Protein AF-A0A7K0BGL6-F1 (afdb_monomer_lite)

Secondary structure (DSSP, 8-state):
--HHHHHHHHHHHHHHH-GGGGGG-EE-TTS-EEEEEE-TTSS-EEEEEEETTEEEEEEE-TTS---EEEEEE--SGGGHHHHHHHHHHHHHHHHTTSEEEEE-TTS-EEEEETTT----TT-EEE-S--

pLDDT: mean 95.13, std 4.38, range [74.38, 98.69]

Structure (mmCIF, N/CA/C/O backbone):
data_AF-A0A7K0BGL6-F1
#
_entry.id   AF-A0A7K0BGL6-F1
#
loop_
_atom_site.group_PDB
_atom_site.id
_atom_site.type_symbol
_atom_site.label_atom_id
_atom_site.label_alt_id
_atom_site.label_comp_id
_atom_site.label_asym_id
_atom_site.label_entity_id
_atom_site.label_seq_id
_atom_site.pdbx_PDB_ins_code
_atom_site.Cartn_x
_atom_site.Cartn_y
_atom_site.Cartn_z
_atom_site.occupancy
_atom_site.B_iso_or_equiv
_atom_site.auth_seq_id
_atom_site.auth_comp_id
_atom_site.auth_asym_id
_atom_site.auth_atom_id
_atom_site.pdbx_PDB_model_num
ATOM 1 N N . MET A 1 1 ? 14.849 6.061 -13.765 1.00 87.31 1 MET A N 1
ATOM 2 C CA . MET A 1 1 ? 14.749 4.749 -14.465 1.00 87.31 1 MET A CA 1
ATOM 3 C C . MET A 1 1 ? 13.653 4.773 -15.546 1.00 87.31 1 MET A C 1
ATOM 5 O O . MET A 1 1 ? 12.789 5.636 -15.483 1.00 87.31 1 MET A O 1
ATOM 9 N N . GLU A 1 2 ? 13.658 3.879 -16.549 1.00 93.88 2 GLU A N 1
ATOM 10 C CA . GLU A 1 2 ? 12.512 3.725 -17.479 1.00 93.88 2 GLU A CA 1
ATOM 11 C C . GLU A 1 2 ? 11.309 3.094 -16.749 1.00 93.88 2 GLU A C 1
ATOM 13 O O . GLU A 1 2 ? 11.496 2.162 -15.966 1.00 93.88 2 GLU A O 1
ATOM 18 N N . GLN A 1 3 ? 10.093 3.607 -16.978 1.00 95.19 3 GLN A N 1
ATOM 19 C CA . GLN A 1 3 ? 8.907 3.277 -16.177 1.00 95.19 3 GLN A CA 1
ATOM 20 C C . GLN A 1 3 ? 8.539 1.789 -16.218 1.00 95.19 3 GLN A C 1
ATOM 22 O O . GLN A 1 3 ? 8.301 1.203 -15.165 1.00 95.19 3 GLN A O 1
ATOM 27 N N . LYS A 1 4 ? 8.516 1.149 -17.394 1.00 95.94 4 LYS A N 1
ATOM 28 C CA . LYS A 1 4 ? 8.144 -0.273 -17.503 1.00 95.94 4 LYS A CA 1
ATOM 29 C C . LYS A 1 4 ? 9.147 -1.169 -16.794 1.00 95.94 4 LYS A C 1
ATOM 31 O O . LYS A 1 4 ? 8.750 -2.118 -16.118 1.00 95.94 4 LYS A O 1
ATOM 36 N N . LEU A 1 5 ? 10.441 -0.878 -16.934 1.00 95.69 5 LEU A N 1
ATOM 37 C CA . LEU A 1 5 ? 11.489 -1.576 -16.194 1.00 95.69 5 LEU A CA 1
ATOM 38 C C . LEU A 1 5 ? 11.313 -1.388 -14.685 1.00 95.69 5 LEU A C 1
ATOM 40 O O . LEU A 1 5 ? 11.374 -2.368 -13.947 1.00 95.69 5 LEU A O 1
ATOM 44 N N . PHE A 1 6 ? 11.061 -0.157 -14.241 1.00 97.31 6 PHE A N 1
ATOM 45 C CA . PHE A 1 6 ? 10.837 0.145 -12.833 1.00 97.31 6 PHE A CA 1
ATOM 46 C C . PHE A 1 6 ? 9.648 -0.639 -12.267 1.00 97.31 6 PHE A C 1
ATOM 48 O O . PHE A 1 6 ? 9.818 -1.424 -11.336 1.00 97.31 6 PHE A O 1
ATOM 55 N N . SER A 1 7 ? 8.472 -0.521 -12.886 1.00 97.75 7 SER A N 1
ATOM 56 C CA . SER A 1 7 ? 7.267 -1.254 -12.491 1.00 97.75 7 SER A CA 1
ATOM 57 C C . SER A 1 7 ? 7.484 -2.765 -12.481 1.00 97.75 7 SER A C 1
ATOM 59 O O . SER A 1 7 ? 7.088 -3.428 -11.527 1.00 97.75 7 SER A O 1
ATOM 61 N N . LYS A 1 8 ? 8.181 -3.318 -13.481 1.00 97.31 8 LYS A N 1
ATOM 62 C CA . LYS A 1 8 ? 8.523 -4.745 -13.514 1.00 97.31 8 LYS A CA 1
ATOM 63 C C . LYS A 1 8 ? 9.350 -5.170 -12.296 1.00 97.31 8 LYS A C 1
ATOM 65 O O . LYS A 1 8 ? 9.059 -6.205 -11.707 1.00 97.31 8 LYS A O 1
ATOM 70 N N . LEU A 1 9 ? 10.360 -4.391 -11.909 1.00 97.88 9 LEU A N 1
ATOM 71 C CA . LEU A 1 9 ? 11.217 -4.713 -10.762 1.00 97.88 9 LEU A CA 1
ATOM 72 C C . LEU A 1 9 ? 10.445 -4.667 -9.437 1.00 97.88 9 LEU A C 1
ATOM 74 O O . LEU A 1 9 ? 10.664 -5.519 -8.576 1.00 97.88 9 LEU A O 1
ATOM 78 N N . ILE A 1 10 ? 9.511 -3.723 -9.287 1.00 98.38 10 ILE A N 1
ATOM 79 C CA . ILE A 1 10 ? 8.640 -3.660 -8.106 1.00 98.38 10 ILE A CA 1
ATOM 80 C C . ILE A 1 10 ? 7.643 -4.827 -8.089 1.00 98.38 10 ILE A C 1
ATOM 82 O O . ILE A 1 10 ? 7.453 -5.435 -7.039 1.00 98.38 10 ILE A O 1
ATOM 86 N N . ILE A 1 11 ? 7.074 -5.212 -9.236 1.00 98.44 11 ILE A N 1
ATOM 87 C CA . ILE A 1 11 ? 6.205 -6.396 -9.340 1.00 98.44 11 ILE A CA 1
ATOM 88 C C . ILE A 1 11 ? 6.969 -7.671 -8.970 1.00 98.44 11 ILE A C 1
ATOM 90 O O . ILE A 1 11 ? 6.473 -8.449 -8.165 1.00 98.44 11 ILE A O 1
ATOM 94 N N . GLU A 1 12 ? 8.189 -7.873 -9.480 1.00 98.38 12 GLU A N 1
ATOM 95 C CA . GLU A 1 12 ? 9.016 -9.036 -9.114 1.00 98.38 12 GLU A CA 1
ATOM 96 C C . GLU A 1 12 ? 9.323 -9.076 -7.608 1.00 98.38 12 GLU A C 1
ATOM 98 O O . GLU A 1 12 ? 9.405 -10.151 -7.009 1.00 98.38 12 GLU A O 1
ATOM 103 N N . PHE A 1 13 ? 9.506 -7.912 -6.981 1.00 98.56 13 PHE A N 1
ATOM 104 C CA . PHE A 1 13 ? 9.659 -7.816 -5.534 1.00 98.56 13 PHE A CA 1
ATOM 105 C C . PHE A 1 13 ? 8.367 -8.202 -4.797 1.00 98.56 13 PHE A C 1
ATOM 107 O O . PHE A 1 13 ? 8.426 -9.008 -3.865 1.00 98.56 13 PHE A O 1
ATOM 114 N N . ILE A 1 14 ? 7.217 -7.672 -5.224 1.00 98.50 14 ILE A N 1
ATOM 115 C CA . ILE A 1 14 ? 5.902 -7.986 -4.649 1.00 98.50 14 ILE A CA 1
ATOM 116 C C . ILE A 1 14 ? 5.594 -9.478 -4.807 1.00 98.50 14 ILE A C 1
ATOM 118 O O . ILE A 1 14 ? 5.250 -10.124 -3.830 1.00 98.50 14 ILE A O 1
ATOM 122 N N . GLU A 1 15 ? 5.808 -10.069 -5.981 1.00 98.25 15 GLU A N 1
ATOM 123 C CA . GLU A 1 15 ? 5.543 -11.490 -6.249 1.00 98.25 15 GLU A CA 1
ATOM 124 C C . GLU A 1 15 ? 6.312 -12.419 -5.307 1.00 98.25 15 GLU A C 1
ATOM 126 O O . GLU A 1 15 ? 5.785 -13.423 -4.833 1.00 98.25 15 GLU A O 1
ATOM 131 N N . ARG A 1 16 ? 7.565 -12.070 -5.001 1.00 98.38 16 ARG A N 1
ATOM 132 C CA . ARG A 1 16 ? 8.436 -12.891 -4.152 1.00 98.38 16 ARG A CA 1
ATOM 133 C C . ARG A 1 16 ? 8.131 -12.771 -2.661 1.00 98.38 16 ARG A C 1
ATOM 135 O O . ARG A 1 16 ? 8.388 -13.729 -1.937 1.00 98.38 16 ARG A O 1
ATOM 142 N N . ASN A 1 17 ? 7.664 -11.611 -2.199 1.00 98.56 17 ASN A N 1
ATOM 143 C CA . ASN A 1 17 ? 7.548 -11.307 -0.764 1.00 98.56 17 ASN A CA 1
ATOM 144 C C . ASN A 1 17 ? 6.096 -11.160 -0.284 1.00 98.56 17 ASN A C 1
ATOM 146 O O . ASN A 1 17 ? 5.817 -11.434 0.879 1.00 98.56 17 ASN A O 1
ATOM 150 N N . TYR A 1 18 ? 5.191 -10.758 -1.177 1.00 98.25 18 TYR A N 1
ATOM 151 C CA . TYR A 1 18 ? 3.785 -10.426 -0.928 1.00 98.25 18 TYR A CA 1
ATOM 152 C C . TYR A 1 18 ? 2.873 -10.942 -2.061 1.00 98.25 18 TYR A C 1
ATOM 154 O O . TYR A 1 18 ? 2.174 -10.150 -2.705 1.00 98.25 18 TYR A O 1
ATOM 162 N N . PRO A 1 19 ? 2.890 -12.256 -2.356 1.00 97.94 19 PRO A N 1
ATOM 163 C CA . PRO A 1 19 ? 2.193 -12.833 -3.508 1.00 97.94 19 PRO A CA 1
ATOM 164 C C . PRO A 1 19 ? 0.676 -12.578 -3.521 1.00 97.94 19 PRO A C 1
ATOM 166 O O . PRO A 1 19 ? 0.057 -12.612 -4.580 1.00 97.94 19 PRO A O 1
ATOM 169 N N . GLU A 1 20 ? 0.062 -12.282 -2.378 1.00 97.25 20 GLU A N 1
ATOM 170 C CA . GLU A 1 20 ? -1.361 -11.954 -2.261 1.00 97.25 20 GLU A CA 1
ATOM 171 C C . GLU A 1 20 ? -1.787 -10.668 -2.994 1.00 97.25 20 GLU A C 1
ATOM 173 O O . GLU A 1 20 ? -2.970 -10.497 -3.273 1.00 97.25 20 GLU A O 1
ATOM 178 N N . PHE A 1 21 ? -0.852 -9.785 -3.360 1.00 98.12 21 PHE A N 1
ATOM 179 C CA . PHE A 1 21 ? -1.148 -8.611 -4.192 1.00 98.12 21 PHE A CA 1
ATOM 180 C C . PHE A 1 21 ? -1.223 -8.935 -5.692 1.00 98.12 21 PHE A C 1
ATOM 182 O O . PHE A 1 21 ? -1.672 -8.104 -6.478 1.00 98.12 21 PHE A O 1
ATOM 189 N N . ILE A 1 22 ? -0.750 -10.106 -6.131 1.00 96.94 22 ILE A N 1
ATOM 190 C CA . ILE A 1 22 ? -0.564 -10.395 -7.562 1.00 96.94 22 ILE A CA 1
ATOM 191 C C . ILE A 1 22 ? -1.893 -10.452 -8.313 1.00 96.94 22 ILE A C 1
ATOM 193 O O . ILE A 1 22 ? -1.976 -9.995 -9.452 1.00 96.94 22 ILE A O 1
ATOM 197 N N . GLU A 1 23 ? -2.946 -10.957 -7.671 1.00 96.62 23 GLU A N 1
ATOM 198 C CA . GLU A 1 23 ? -4.268 -11.093 -8.292 1.00 96.62 23 GLU A CA 1
ATOM 199 C C . GLU A 1 23 ? -4.944 -9.744 -8.585 1.00 96.62 23 GLU A C 1
ATOM 201 O O . GLU A 1 23 ? -5.870 -9.688 -9.395 1.00 96.62 23 GLU A O 1
ATOM 206 N N . THR A 1 24 ? -4.484 -8.655 -7.961 1.00 97.69 24 THR A N 1
ATOM 207 C CA . THR A 1 24 ? -5.070 -7.315 -8.102 1.00 97.69 24 THR A CA 1
ATOM 208 C C . THR A 1 24 ? -4.225 -6.366 -8.948 1.00 97.69 24 THR A C 1
ATOM 210 O O . THR A 1 24 ? -4.625 -5.215 -9.135 1.00 97.69 24 THR A O 1
ATOM 213 N N . ILE A 1 25 ? -3.097 -6.829 -9.506 1.00 98.12 25 ILE A N 1
ATOM 214 C CA . ILE A 1 25 ? -2.248 -6.007 -10.377 1.00 98.12 25 ILE A CA 1
ATOM 215 C C . ILE A 1 25 ? -3.029 -5.553 -11.614 1.00 98.12 25 ILE A C 1
ATOM 217 O O . ILE A 1 25 ? -3.517 -6.353 -12.415 1.00 98.12 25 ILE A O 1
ATOM 221 N N . LYS A 1 26 ? -3.077 -4.236 -11.802 1.00 98.00 26 LYS A N 1
ATOM 222 C CA . LYS A 1 26 ? -3.641 -3.548 -12.962 1.00 98.00 26 LYS A CA 1
ATOM 223 C C . LYS A 1 26 ? -2.533 -2.752 -13.631 1.00 98.00 26 LYS A C 1
ATOM 225 O O . LYS A 1 26 ? -1.996 -1.820 -13.045 1.00 98.00 26 LYS A O 1
ATOM 230 N N . HIS A 1 27 ? -2.189 -3.126 -14.857 1.00 97.50 27 HIS A N 1
ATOM 231 C CA . HIS A 1 27 ? -1.228 -2.386 -15.668 1.00 97.50 27 HIS A CA 1
ATOM 232 C C . HIS A 1 27 ? -1.898 -1.202 -16.360 1.00 97.50 27 HIS A C 1
ATOM 234 O O . HIS A 1 27 ? -3.015 -1.335 -16.859 1.00 97.50 27 HIS A O 1
ATOM 240 N N . GLN A 1 28 ? -1.179 -0.088 -16.444 1.00 96.94 28 GLN A N 1
ATOM 241 C CA . GLN A 1 28 ? -1.609 1.109 -17.160 1.00 96.94 28 GLN A CA 1
ATOM 242 C C . GLN A 1 28 ? -0.846 1.258 -18.486 1.00 96.94 28 GLN A C 1
ATOM 244 O O . GLN A 1 28 ? 0.231 0.684 -18.683 1.00 96.94 28 GLN A O 1
ATOM 249 N N . ASP A 1 29 ? -1.384 2.066 -19.401 1.00 96.31 29 ASP A N 1
ATOM 250 C CA . ASP A 1 29 ? -0.814 2.273 -20.743 1.00 96.31 29 ASP A CA 1
ATOM 251 C C . ASP A 1 29 ? 0.582 2.925 -20.725 1.00 96.31 29 ASP A C 1
ATOM 253 O O . ASP A 1 29 ? 1.405 2.684 -21.615 1.00 96.31 29 ASP A O 1
ATOM 257 N N . ASP A 1 30 ? 0.874 3.727 -19.699 1.00 95.81 30 ASP A N 1
ATOM 258 C CA . ASP A 1 30 ? 2.169 4.388 -19.497 1.00 95.81 30 ASP A CA 1
ATOM 259 C C . ASP A 1 30 ? 3.249 3.455 -18.915 1.00 95.81 30 ASP A C 1
ATOM 261 O O . ASP A 1 30 ? 4.406 3.851 -18.763 1.00 95.81 30 ASP A O 1
ATOM 265 N N . GLY A 1 31 ? 2.902 2.192 -18.644 1.00 96.50 31 GLY A N 1
ATOM 266 C CA . GLY A 1 31 ? 3.801 1.201 -18.067 1.00 96.50 31 GLY A CA 1
ATOM 267 C C . GLY A 1 31 ? 3.827 1.171 -16.542 1.00 96.50 31 GLY A C 1
ATOM 268 O O . GLY A 1 31 ? 4.552 0.338 -16.001 1.00 96.50 31 GLY A O 1
ATOM 269 N N . SER A 1 32 ? 3.060 2.032 -15.867 1.00 98.19 32 SER A N 1
ATOM 270 C CA . SER A 1 32 ? 2.795 1.926 -14.433 1.00 98.19 32 SER A CA 1
ATOM 271 C C . SER A 1 32 ? 1.903 0.731 -14.086 1.00 98.19 32 SER A C 1
ATOM 273 O O . SER A 1 32 ? 1.374 0.026 -14.956 1.00 98.19 32 SER A O 1
ATOM 275 N N . PHE A 1 33 ? 1.750 0.487 -12.787 1.00 98.31 33 PHE A N 1
ATOM 276 C CA . PHE A 1 33 ? 0.739 -0.423 -12.271 1.00 98.31 33 PHE A CA 1
ATOM 277 C C . PHE A 1 33 ? 0.172 0.079 -10.947 1.00 98.31 33 PHE A C 1
ATOM 279 O O . PHE A 1 33 ? 0.840 0.824 -10.226 1.00 98.31 33 PHE A O 1
ATOM 286 N N . ASP A 1 34 ? -1.006 -0.442 -10.627 1.00 98.06 34 ASP A N 1
ATOM 287 C CA . ASP A 1 34 ? -1.647 -0.386 -9.321 1.00 98.06 34 ASP A CA 1
ATOM 288 C C . ASP A 1 34 ? -1.909 -1.812 -8.831 1.00 98.06 34 ASP A C 1
ATOM 290 O O . ASP A 1 34 ? -2.226 -2.697 -9.628 1.00 98.06 34 ASP A O 1
ATOM 294 N N . CYS A 1 35 ? -1.827 -2.046 -7.529 1.00 98.19 35 CYS A N 1
ATOM 295 C CA . CYS A 1 35 ? -2.399 -3.223 -6.889 1.00 98.19 35 CYS A CA 1
ATOM 296 C C . CYS A 1 35 ? -2.925 -2.869 -5.503 1.00 98.19 35 CYS A C 1
ATOM 298 O O . CYS A 1 35 ? -2.562 -1.853 -4.904 1.00 98.19 35 CYS A O 1
ATOM 300 N N . ASP A 1 36 ? -3.804 -3.717 -4.995 1.00 97.62 36 ASP A N 1
ATOM 301 C CA . ASP A 1 36 ? -4.402 -3.546 -3.684 1.00 97.62 36 ASP A CA 1
ATOM 302 C C . ASP A 1 36 ? -4.526 -4.877 -2.942 1.00 97.62 36 ASP A C 1
ATOM 304 O O . ASP A 1 36 ? -4.654 -5.944 -3.542 1.00 97.62 36 ASP A O 1
ATOM 308 N N . LEU A 1 37 ? -4.462 -4.819 -1.617 1.00 98.00 37 LEU A N 1
ATOM 309 C CA . LEU A 1 37 ? -4.718 -5.958 -0.750 1.00 98.00 37 LEU A CA 1
ATOM 310 C C . LEU A 1 37 ? -5.730 -5.550 0.305 1.00 98.00 37 LEU A C 1
ATOM 312 O O . LEU A 1 37 ? -5.448 -4.701 1.156 1.00 98.00 37 LEU A O 1
ATOM 316 N N . LYS A 1 38 ? -6.900 -6.181 0.256 1.00 97.31 38 LYS A N 1
ATOM 317 C CA . LYS A 1 38 ? -7.968 -5.958 1.225 1.00 97.31 38 LYS A CA 1
ATOM 318 C C . LYS A 1 38 ? -7.528 -6.399 2.623 1.00 97.31 38 LYS A C 1
ATOM 320 O O . LYS A 1 38 ? -6.928 -7.461 2.771 1.00 97.31 38 LYS A O 1
ATOM 325 N N . SER A 1 39 ? -7.856 -5.602 3.639 1.00 96.75 39 SER A N 1
ATOM 326 C CA . SER A 1 39 ? -7.691 -5.991 5.040 1.00 96.75 39 SER A CA 1
ATOM 327 C C . SER A 1 39 ? -8.533 -7.229 5.359 1.00 96.75 39 SER A C 1
ATOM 329 O O . SER A 1 39 ? -9.586 -7.439 4.750 1.00 96.75 39 SER A O 1
ATOM 331 N N . ASP A 1 40 ? -8.134 -8.018 6.360 1.00 95.00 40 ASP A N 1
ATOM 332 C CA . ASP A 1 40 ? -8.896 -9.206 6.776 1.00 95.00 40 ASP A CA 1
ATOM 333 C C . ASP A 1 40 ? -10.311 -8.821 7.257 1.00 95.00 40 ASP A C 1
ATOM 335 O O . ASP A 1 40 ? -11.268 -9.575 7.085 1.00 95.00 40 ASP A O 1
ATOM 339 N N . SER A 1 41 ? -10.460 -7.613 7.820 1.00 88.88 41 SER A N 1
ATOM 340 C CA . SER A 1 41 ? -11.757 -7.037 8.201 1.00 88.88 41 SER A CA 1
ATOM 341 C C . SER A 1 41 ? -12.646 -6.658 7.007 1.00 88.88 41 SER A C 1
ATOM 343 O O . SER A 1 41 ? -13.844 -6.428 7.176 1.00 88.88 41 SER A O 1
ATOM 345 N N . GLY A 1 42 ? -12.086 -6.556 5.799 1.00 93.88 42 GLY A N 1
ATOM 346 C CA . GLY A 1 42 ? -12.799 -6.124 4.598 1.00 93.88 42 GLY A CA 1
ATOM 347 C C . GLY A 1 42 ? -13.132 -4.629 4.567 1.00 93.88 42 GLY A C 1
ATOM 348 O O . GLY A 1 42 ? -13.882 -4.189 3.695 1.00 93.88 42 GLY A O 1
ATOM 349 N N . ILE A 1 43 ? -12.602 -3.835 5.500 1.00 94.19 43 ILE A N 1
ATOM 350 C CA . ILE A 1 43 ? -12.987 -2.429 5.672 1.00 94.19 43 ILE A CA 1
ATOM 351 C C . ILE A 1 43 ? -12.158 -1.492 4.790 1.00 94.19 43 ILE A C 1
ATOM 353 O O . ILE A 1 43 ? -12.709 -0.549 4.233 1.00 94.19 43 ILE A O 1
ATOM 357 N N . PHE A 1 44 ? -10.863 -1.749 4.641 1.00 96.56 44 PHE A N 1
ATOM 358 C CA . PHE A 1 44 ? -9.930 -0.913 3.881 1.00 96.56 44 PHE A CA 1
ATOM 359 C C . PHE A 1 44 ? -8.942 -1.801 3.119 1.00 96.56 44 PHE A C 1
ATOM 361 O O . PHE A 1 44 ? -8.977 -3.022 3.278 1.00 96.56 44 PHE A O 1
ATOM 368 N N . SER A 1 45 ? -8.085 -1.220 2.286 1.00 97.62 45 SER A N 1
ATOM 369 C CA . SER A 1 45 ? -7.032 -1.962 1.579 1.00 97.62 45 SER A CA 1
ATOM 370 C C . SER A 1 45 ? -5.687 -1.263 1.732 1.00 97.62 45 SER A C 1
ATOM 372 O O . SER A 1 45 ? -5.650 -0.039 1.817 1.00 97.62 45 SER A O 1
ATOM 374 N N . ILE A 1 46 ? -4.580 -2.008 1.713 1.00 98.31 46 ILE A N 1
ATOM 375 C CA . ILE A 1 46 ? -3.292 -1.423 1.311 1.00 98.31 46 ILE A CA 1
ATOM 376 C C . ILE A 1 46 ? -3.361 -1.216 -0.199 1.00 98.31 46 ILE A C 1
ATOM 378 O O . ILE A 1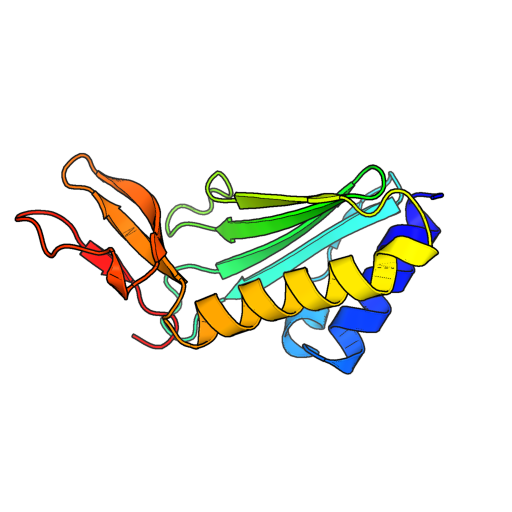 46 ? -3.730 -2.143 -0.912 1.00 98.31 46 ILE A O 1
ATOM 382 N N . TRP A 1 47 ? -2.991 -0.034 -0.677 1.00 98.00 47 TRP A N 1
ATOM 383 C CA . TRP A 1 47 ? -2.863 0.278 -2.099 1.00 98.00 47 TRP A CA 1
ATOM 384 C C . TRP A 1 47 ? -1.407 0.608 -2.418 1.00 98.00 47 TRP A C 1
ATOM 386 O O . TRP A 1 47 ? -0.752 1.333 -1.664 1.00 98.00 47 TRP A O 1
ATOM 396 N N . ILE A 1 48 ? -0.904 0.053 -3.519 1.00 98.62 48 ILE A N 1
ATOM 397 C CA . ILE A 1 48 ? 0.442 0.292 -4.033 1.00 98.62 48 ILE A CA 1
ATOM 398 C C . ILE A 1 48 ? 0.320 0.692 -5.498 1.00 98.62 48 ILE A C 1
ATOM 400 O O . ILE A 1 48 ? -0.344 0.008 -6.274 1.00 98.62 48 ILE A O 1
ATOM 404 N N . ALA A 1 49 ? 1.006 1.759 -5.886 1.00 98.25 49 ALA A N 1
ATOM 405 C CA . ALA A 1 49 ? 1.132 2.170 -7.275 1.00 98.25 49 ALA A CA 1
ATOM 406 C C . ALA A 1 49 ? 2.573 2.550 -7.604 1.00 98.25 49 ALA A C 1
ATOM 408 O O . ALA A 1 49 ? 3.387 2.800 -6.714 1.00 98.25 49 ALA A O 1
ATOM 409 N N . THR A 1 50 ? 2.899 2.606 -8.892 1.00 98.00 50 THR A N 1
ATOM 410 C CA . THR A 1 50 ? 4.202 3.103 -9.352 1.00 98.00 50 THR A CA 1
ATOM 411 C C . THR A 1 50 ? 4.038 4.170 -10.410 1.00 98.00 50 THR A C 1
ATOM 413 O O . THR A 1 50 ? 3.231 4.004 -11.304 1.00 98.00 50 THR A O 1
ATOM 416 N N . TYR A 1 51 ? 4.825 5.239 -10.377 1.00 96.06 51 TYR A N 1
ATOM 417 C CA . TYR A 1 51 ? 4.829 6.241 -11.446 1.00 96.06 51 TYR A CA 1
ATOM 418 C C . TYR A 1 51 ? 6.117 7.063 -11.388 1.00 96.06 51 TYR A C 1
ATOM 420 O O . TYR A 1 51 ? 6.574 7.406 -10.310 1.00 96.06 51 TYR A O 1
ATOM 428 N N . ASN A 1 52 ? 6.737 7.369 -12.526 1.00 93.38 52 ASN A N 1
ATOM 429 C CA . ASN A 1 52 ? 7.970 8.158 -12.623 1.00 93.38 52 ASN A CA 1
ATOM 430 C C . ASN A 1 52 ? 9.088 7.771 -11.631 1.00 93.38 52 ASN A C 1
ATOM 432 O O . ASN A 1 52 ? 9.722 8.637 -11.033 1.00 93.38 52 ASN A O 1
ATOM 436 N N . SER A 1 53 ? 9.395 6.473 -11.513 1.00 93.25 53 SER A N 1
ATOM 437 C CA . SER A 1 53 ? 10.414 5.963 -10.567 1.00 93.25 53 SER A CA 1
ATOM 438 C C . SER A 1 53 ? 10.083 6.232 -9.084 1.00 93.25 53 SER A C 1
ATOM 440 O O . SER A 1 53 ? 10.974 6.365 -8.250 1.00 93.25 53 SER A O 1
ATOM 442 N N . GLU A 1 54 ? 8.800 6.304 -8.747 1.00 96.56 54 GLU A N 1
ATOM 443 C CA . GLU A 1 54 ? 8.279 6.445 -7.388 1.00 96.56 54 GLU A CA 1
ATOM 444 C C . GLU A 1 54 ? 7.301 5.307 -7.090 1.00 96.56 54 GLU A C 1
ATOM 446 O O . GLU A 1 54 ? 6.530 4.896 -7.961 1.00 96.56 54 GLU A O 1
ATOM 451 N N . ILE A 1 55 ? 7.341 4.791 -5.862 1.00 98.44 55 ILE A N 1
ATOM 452 C CA . ILE A 1 55 ? 6.327 3.885 -5.324 1.00 98.44 55 ILE A CA 1
ATOM 453 C C . ILE A 1 55 ? 5.396 4.717 -4.448 1.00 98.44 55 ILE A C 1
ATOM 455 O O . ILE A 1 55 ? 5.834 5.285 -3.448 1.00 98.44 55 ILE A O 1
ATOM 459 N N . THR A 1 56 ? 4.113 4.741 -4.775 1.00 98.31 56 THR A N 1
ATOM 460 C CA . THR A 1 56 ? 3.086 5.241 -3.863 1.00 98.31 56 THR A CA 1
ATOM 461 C C . THR A 1 56 ? 2.587 4.073 -3.030 1.00 98.31 56 THR A C 1
ATOM 463 O O . THR A 1 56 ? 2.218 3.039 -3.585 1.00 98.31 56 THR A O 1
ATOM 466 N N . ILE A 1 57 ? 2.567 4.225 -1.708 1.00 98.50 57 ILE A N 1
ATOM 467 C CA . ILE A 1 57 ? 1.907 3.278 -0.805 1.00 98.50 57 ILE A CA 1
ATOM 468 C C . ILE A 1 57 ? 0.951 4.027 0.107 1.00 98.50 57 ILE A C 1
ATOM 470 O O . ILE A 1 57 ? 1.286 5.072 0.666 1.00 98.50 57 ILE A O 1
ATOM 474 N N . GLY A 1 58 ? -0.245 3.477 0.266 1.00 96.75 58 GLY A N 1
ATOM 475 C CA . GLY A 1 58 ? -1.280 4.076 1.080 1.00 96.75 58 GLY A CA 1
ATOM 476 C C . GLY A 1 58 ? -2.339 3.096 1.542 1.00 96.75 58 GLY A C 1
ATOM 477 O O . GLY A 1 58 ? -2.228 1.881 1.365 1.00 96.75 58 GLY A O 1
ATOM 478 N N . ILE A 1 59 ? -3.382 3.666 2.131 1.00 96.38 59 ILE A N 1
ATOM 479 C CA . ILE A 1 59 ? -4.608 2.977 2.497 1.00 96.38 59 ILE A CA 1
ATOM 480 C C . ILE A 1 59 ? -5.741 3.496 1.611 1.00 96.38 59 ILE A C 1
ATOM 482 O O . ILE A 1 59 ? -6.018 4.696 1.580 1.00 96.38 59 ILE A O 1
ATOM 486 N N . GLU A 1 60 ? -6.415 2.579 0.919 1.00 96.62 60 GLU A N 1
ATOM 487 C CA . GLU A 1 60 ? -7.729 2.848 0.341 1.00 96.62 60 GLU A CA 1
ATOM 488 C C . GLU A 1 60 ? -8.768 2.800 1.464 1.00 96.62 60 GLU A C 1
ATOM 490 O O . GLU A 1 60 ? -8.944 1.767 2.118 1.00 96.62 60 GLU A O 1
ATOM 495 N N . ASP A 1 61 ? -9.433 3.925 1.714 1.00 94.19 61 ASP A N 1
ATOM 496 C CA . ASP A 1 61 ? -10.403 4.058 2.794 1.00 94.19 61 ASP A CA 1
ATOM 497 C C . ASP A 1 61 ? -11.706 3.268 2.520 1.00 94.19 61 ASP A C 1
ATOM 499 O O . ASP A 1 61 ? -11.931 2.765 1.416 1.00 94.19 61 ASP A O 1
ATOM 503 N N . PRO A 1 62 ? -12.629 3.160 3.496 1.00 93.56 62 PRO A N 1
ATOM 504 C CA . PRO A 1 62 ? -13.869 2.396 3.327 1.00 93.56 62 PRO A CA 1
ATOM 505 C C . PRO A 1 62 ? -14.821 2.935 2.251 1.00 93.56 62 PRO A C 1
ATOM 507 O O . PRO A 1 62 ? -15.830 2.298 1.952 1.00 93.56 62 PRO A O 1
ATOM 510 N N . THR A 1 63 ? -14.547 4.122 1.709 1.00 92.00 63 THR A N 1
ATOM 511 C CA . THR A 1 63 ? -15.290 4.736 0.604 1.00 92.00 63 THR A CA 1
ATOM 512 C C . THR A 1 63 ? -14.616 4.522 -0.753 1.00 92.00 63 THR A C 1
ATOM 514 O O . THR A 1 63 ? -15.154 4.975 -1.762 1.00 92.00 63 THR A O 1
ATOM 517 N N . GLY A 1 64 ? -13.483 3.812 -0.793 1.00 91.94 64 GLY A N 1
ATOM 518 C CA . GLY A 1 64 ? -12.716 3.546 -2.007 1.00 91.94 64 GLY A CA 1
ATOM 519 C C . GLY A 1 64 ? -11.775 4.687 -2.400 1.00 91.94 64 GLY A C 1
ATOM 520 O O . GLY A 1 64 ? -11.378 4.769 -3.558 1.00 91.94 64 GLY A O 1
ATOM 521 N N . GLN A 1 65 ? -11.463 5.614 -1.486 1.00 93.56 65 GLN A N 1
ATOM 522 C CA . GLN A 1 65 ? -10.554 6.727 -1.775 1.00 93.56 65 GLN A CA 1
ATOM 523 C C . GLN A 1 65 ? -9.128 6.404 -1.337 1.00 93.56 65 GLN A C 1
ATOM 525 O O . GLN A 1 65 ? -8.898 5.951 -0.221 1.00 93.56 65 GLN A O 1
ATOM 530 N N . ASN A 1 66 ? -8.156 6.737 -2.180 1.00 91.94 66 ASN A N 1
ATOM 531 C CA . ASN A 1 66 ? -6.728 6.496 -1.969 1.00 91.94 66 ASN A CA 1
ATOM 532 C C . ASN A 1 66 ? -5.964 7.754 -1.511 1.00 91.94 66 ASN A C 1
ATOM 534 O O . ASN A 1 66 ? -4.773 7.893 -1.765 1.00 91.94 66 ASN A O 1
ATOM 538 N N . ASN A 1 67 ? -6.629 8.687 -0.824 1.00 93.00 67 ASN A N 1
ATOM 539 C CA . ASN A 1 67 ? -6.038 9.970 -0.410 1.00 93.00 67 ASN A CA 1
ATOM 540 C C . ASN A 1 67 ? -5.019 9.859 0.742 1.00 93.00 67 ASN A C 1
ATOM 542 O O . ASN A 1 67 ? -4.373 10.848 1.078 1.00 93.00 67 ASN A O 1
ATOM 546 N N . ILE A 1 68 ? -4.902 8.689 1.373 1.00 95.44 68 ILE A N 1
ATOM 547 C CA . ILE A 1 68 ? -4.054 8.452 2.545 1.00 95.44 68 ILE A CA 1
ATOM 548 C C . ILE A 1 68 ? -2.844 7.661 2.074 1.00 95.44 68 ILE A C 1
ATOM 550 O O . ILE A 1 68 ? -2.883 6.435 2.027 1.00 95.44 68 ILE A O 1
ATOM 554 N N . HIS A 1 69 ? -1.795 8.358 1.655 1.00 97.12 69 HIS A N 1
ATOM 555 C CA . HIS A 1 69 ? -0.613 7.722 1.089 1.00 97.12 69 HIS A CA 1
ATOM 556 C C . HIS A 1 69 ? 0.650 8.541 1.322 1.00 97.12 69 HIS A C 1
ATOM 558 O O . HIS A 1 69 ? 0.621 9.704 1.724 1.00 97.12 69 HIS A O 1
ATOM 564 N N . THR A 1 70 ? 1.773 7.899 1.040 1.00 97.56 70 THR A N 1
ATOM 565 C CA . THR A 1 70 ? 3.090 8.513 0.951 1.00 97.56 70 THR A CA 1
ATOM 566 C C . THR A 1 70 ? 3.804 8.025 -0.305 1.00 97.56 70 THR A 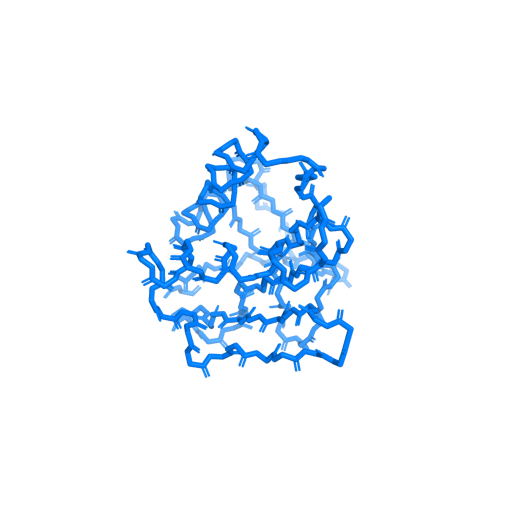C 1
ATOM 568 O O . THR A 1 70 ? 3.344 7.104 -0.986 1.00 97.56 70 THR A O 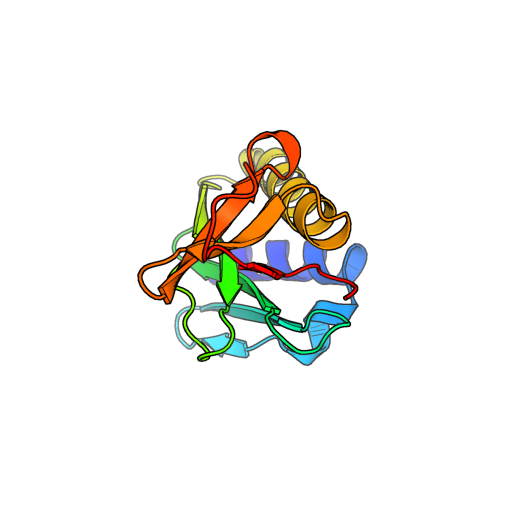1
ATOM 571 N N . HIS A 1 71 ? 4.943 8.644 -0.584 1.00 97.81 71 HIS A N 1
ATOM 572 C CA . HIS A 1 71 ? 5.747 8.430 -1.775 1.00 97.81 71 HIS A CA 1
ATOM 573 C C . HIS A 1 71 ? 7.152 7.972 -1.378 1.00 97.81 71 HIS A C 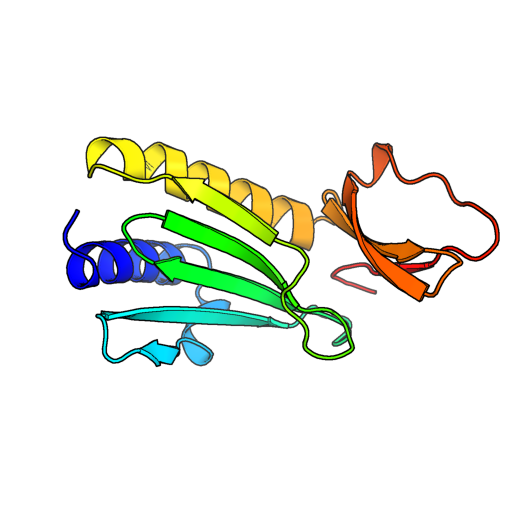1
ATOM 575 O O . HIS A 1 71 ? 7.813 8.612 -0.558 1.00 97.81 71 HIS A O 1
ATOM 581 N N . ILE A 1 72 ? 7.611 6.872 -1.970 1.00 98.19 72 ILE A N 1
ATOM 582 C CA . ILE A 1 72 ? 8.961 6.327 -1.813 1.00 98.19 72 ILE A CA 1
ATOM 583 C C . ILE A 1 72 ? 9.690 6.542 -3.140 1.00 98.19 72 ILE A C 1
ATOM 585 O O . ILE A 1 72 ? 9.341 5.953 -4.164 1.00 98.19 72 ILE A O 1
ATOM 589 N N . LEU A 1 73 ? 10.696 7.411 -3.123 1.00 96.00 73 LEU A N 1
ATOM 590 C CA . LEU A 1 73 ? 11.415 7.851 -4.318 1.00 96.00 73 LEU A CA 1
ATOM 591 C C . LEU A 1 73 ? 12.554 6.883 -4.662 1.00 96.00 73 LEU A C 1
ATOM 593 O O . LEU A 1 73 ? 13.428 6.645 -3.832 1.00 96.00 73 LEU A O 1
ATOM 597 N N . CYS A 1 74 ? 12.565 6.371 -5.894 1.00 94.62 74 CYS A N 1
ATOM 598 C CA . CYS A 1 74 ? 13.476 5.325 -6.372 1.00 94.62 74 CYS A CA 1
ATOM 599 C C . CYS A 1 74 ? 14.120 5.717 -7.705 1.00 94.62 74 CYS A C 1
ATOM 601 O O . CYS A 1 74 ? 13.962 5.021 -8.710 1.00 94.62 74 CYS A O 1
ATOM 603 N N . TYR A 1 75 ? 14.789 6.871 -7.730 1.00 89.06 75 TYR A N 1
ATOM 604 C CA . TYR A 1 75 ? 15.256 7.512 -8.960 1.00 89.06 75 TYR A CA 1
ATOM 605 C C . TYR A 1 75 ? 16.130 6.590 -9.820 1.00 89.06 75 TYR A C 1
ATOM 607 O O . TYR A 1 75 ? 15.933 6.508 -11.042 1.00 89.06 75 TYR A O 1
ATOM 615 N N . GLU A 1 76 ? 17.040 5.861 -9.172 1.00 92.19 76 GLU A N 1
ATOM 616 C CA . GLU A 1 76 ? 18.010 4.988 -9.825 1.00 92.19 76 GLU A CA 1
ATOM 617 C C . GLU A 1 76 ? 17.941 3.535 -9.331 1.00 92.19 76 GLU A C 1
ATOM 619 O O . GLU A 1 76 ? 17.277 3.189 -8.352 1.00 92.19 76 GLU A O 1
ATOM 624 N N . ILE A 1 77 ? 18.623 2.635 -10.045 1.00 92.50 77 ILE A N 1
ATOM 625 C CA . ILE A 1 77 ? 18.602 1.197 -9.736 1.00 92.50 77 ILE A CA 1
ATOM 626 C C . ILE A 1 77 ? 19.256 0.886 -8.384 1.00 92.50 77 ILE A C 1
ATOM 628 O O . ILE A 1 77 ? 18.865 -0.062 -7.703 1.00 92.50 77 ILE A O 1
ATOM 632 N N . GLU A 1 78 ? 20.221 1.704 -7.972 1.00 94.62 78 GLU A N 1
ATOM 633 C CA . GLU A 1 78 ? 20.904 1.615 -6.687 1.00 94.62 78 GLU A CA 1
ATOM 634 C C . GLU A 1 78 ? 19.953 1.883 -5.508 1.00 94.62 78 GLU A C 1
ATOM 636 O O . GLU A 1 78 ? 20.145 1.311 -4.431 1.00 94.62 78 GLU A O 1
ATOM 641 N N . ASP A 1 79 ? 18.894 2.673 -5.728 1.00 95.12 79 ASP A N 1
ATOM 642 C CA . ASP A 1 79 ? 17.895 3.022 -4.712 1.00 95.12 79 ASP A CA 1
ATOM 643 C C . ASP A 1 79 ? 16.887 1.892 -4.467 1.00 95.12 79 ASP A C 1
ATOM 645 O O . ASP A 1 79 ? 16.230 1.862 -3.421 1.00 95.12 79 ASP A O 1
ATOM 649 N N . LEU A 1 80 ? 16.769 0.931 -5.397 1.00 95.75 80 LEU A N 1
ATOM 650 C CA . LEU A 1 80 ? 15.743 -0.116 -5.341 1.00 95.75 80 LEU A CA 1
ATOM 651 C C . LEU A 1 80 ? 15.754 -0.866 -4.015 1.00 95.75 80 LEU A C 1
ATOM 653 O O . LEU A 1 80 ? 14.696 -1.107 -3.447 1.00 95.75 80 LEU A O 1
ATOM 657 N N . LYS A 1 81 ? 16.935 -1.202 -3.487 1.00 97.06 81 LYS A N 1
ATOM 658 C CA . LYS A 1 81 ? 17.036 -1.952 -2.230 1.00 97.06 81 LYS A CA 1
ATOM 659 C C . LYS A 1 81 ? 16.455 -1.171 -1.051 1.00 97.06 81 LYS A C 1
ATOM 661 O O . LYS A 1 81 ? 15.729 -1.751 -0.241 1.00 97.06 81 LYS A O 1
ATOM 666 N N . SER A 1 82 ? 16.796 0.111 -0.918 1.00 97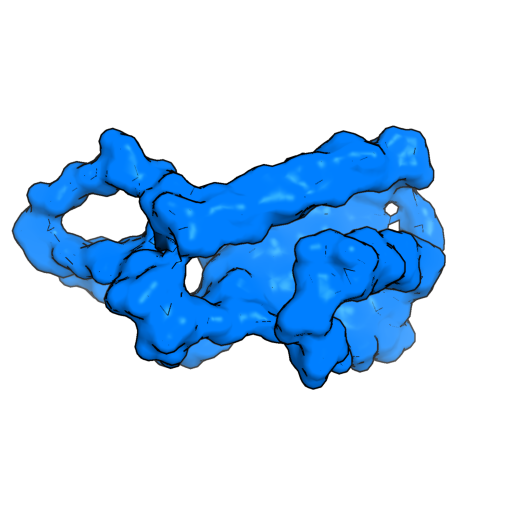.88 82 SER A N 1
ATOM 667 C CA . SER A 1 82 ? 16.244 0.968 0.137 1.00 97.88 82 SER A CA 1
ATOM 668 C C . SER A 1 82 ? 14.745 1.157 -0.048 1.00 97.88 82 SER A C 1
ATOM 670 O O . SER A 1 82 ? 13.998 0.949 0.903 1.00 97.88 82 SER A O 1
ATOM 672 N N . CYS A 1 83 ? 14.306 1.423 -1.277 1.00 98.06 83 CYS A N 1
ATOM 673 C CA . CYS A 1 83 ? 12.899 1.584 -1.612 1.00 98.06 83 CYS A CA 1
ATOM 674 C C . CYS A 1 83 ? 12.048 0.369 -1.258 1.00 98.06 83 CYS A C 1
ATOM 676 O O . CYS A 1 83 ? 11.030 0.492 -0.586 1.00 98.06 83 CYS A O 1
ATOM 678 N N . THR A 1 84 ? 12.467 -0.825 -1.680 1.00 98.44 84 THR A N 1
ATOM 679 C CA . THR A 1 84 ? 11.719 -2.052 -1.398 1.00 98.44 84 THR A CA 1
ATOM 680 C C . THR A 1 84 ? 11.742 -2.395 0.090 1.00 98.44 84 THR A C 1
ATOM 682 O O . THR A 1 84 ? 10.777 -2.944 0.608 1.00 98.44 84 THR A O 1
ATOM 685 N N . THR A 1 85 ? 12.819 -2.038 0.802 1.00 98.56 85 THR A N 1
ATOM 686 C CA . THR A 1 85 ? 12.885 -2.183 2.267 1.00 98.56 85 THR A CA 1
ATOM 687 C C . THR A 1 85 ? 11.872 -1.267 2.955 1.00 98.56 85 THR A C 1
ATOM 689 O O . THR A 1 85 ? 11.192 -1.689 3.889 1.00 98.56 85 THR A O 1
ATOM 692 N N . GLU A 1 86 ? 11.751 -0.024 2.492 1.00 98.62 86 GLU A N 1
ATOM 693 C CA . GLU A 1 86 ? 10.772 0.931 3.006 1.00 98.62 86 GLU A CA 1
ATOM 694 C C . GLU A 1 86 ? 9.335 0.509 2.671 1.00 98.62 86 GLU A C 1
ATOM 696 O O . GLU A 1 86 ? 8.488 0.493 3.563 1.00 98.62 86 GLU A O 1
ATOM 701 N N . LEU A 1 87 ? 9.079 0.051 1.441 1.00 98.69 87 LEU A N 1
ATOM 702 C CA . LEU A 1 87 ? 7.790 -0.511 1.033 1.00 98.69 87 LEU A CA 1
ATOM 703 C C . LEU A 1 87 ? 7.381 -1.682 1.941 1.00 98.69 87 LEU A C 1
ATOM 705 O O . LEU A 1 87 ? 6.279 -1.680 2.488 1.00 98.69 87 LEU A O 1
ATOM 709 N N . SER A 1 88 ? 8.288 -2.642 2.164 1.00 98.69 88 SER A N 1
ATOM 710 C CA . SER A 1 88 ? 8.072 -3.739 3.115 1.00 98.69 88 SER A CA 1
ATOM 711 C C . SER A 1 88 ? 7.716 -3.225 4.501 1.00 98.69 88 SER A C 1
ATOM 713 O O . SER A 1 88 ? 6.766 -3.707 5.108 1.00 98.69 88 SER A O 1
ATOM 715 N N . LYS A 1 89 ? 8.449 -2.229 5.009 1.00 98.56 89 LYS A N 1
ATOM 716 C CA . LYS A 1 89 ? 8.193 -1.670 6.338 1.00 98.56 89 LYS A CA 1
ATOM 717 C C . LYS A 1 89 ? 6.769 -1.124 6.455 1.00 98.56 89 LYS A C 1
ATOM 719 O O . LYS A 1 89 ? 6.123 -1.388 7.464 1.00 98.56 89 LYS A O 1
ATOM 724 N N . TYR A 1 90 ? 6.272 -0.403 5.449 1.00 98.50 90 TYR A N 1
ATOM 725 C CA . TYR A 1 90 ? 4.889 0.082 5.446 1.00 98.50 90 TYR A CA 1
ATOM 726 C C . TYR A 1 90 ? 3.875 -1.065 5.409 1.00 98.50 90 TYR A C 1
ATOM 728 O O . TYR A 1 90 ? 2.967 -1.082 6.237 1.00 98.50 90 TYR A O 1
ATOM 736 N N . ILE A 1 91 ? 4.051 -2.045 4.515 1.00 98.50 91 ILE A N 1
ATOM 737 C CA . ILE A 1 91 ? 3.155 -3.210 4.415 1.00 98.50 91 ILE A CA 1
ATOM 738 C C . ILE A 1 91 ? 3.085 -3.952 5.757 1.00 98.50 91 ILE A C 1
ATOM 740 O O . ILE A 1 91 ? 1.993 -4.199 6.272 1.00 98.50 91 ILE A O 1
ATOM 744 N N . GLU A 1 92 ? 4.239 -4.261 6.353 1.00 98.44 92 GLU A N 1
ATOM 745 C CA . GLU A 1 92 ? 4.312 -4.959 7.639 1.00 98.44 92 GLU A CA 1
ATOM 746 C C . GLU A 1 92 ? 3.727 -4.127 8.777 1.00 98.44 92 GLU A C 1
ATOM 748 O O . GLU A 1 92 ? 2.991 -4.656 9.608 1.00 98.44 92 GLU A O 1
ATOM 753 N N . ASN A 1 93 ? 4.006 -2.822 8.820 1.00 98.25 93 ASN A N 1
ATOM 754 C CA . ASN A 1 93 ? 3.456 -1.954 9.854 1.00 98.25 93 ASN A CA 1
ATOM 755 C C . ASN A 1 93 ? 1.932 -1.866 9.777 1.00 98.25 93 ASN A C 1
ATOM 757 O O . ASN A 1 93 ? 1.287 -1.868 10.822 1.00 98.25 93 ASN A O 1
ATOM 761 N N . ILE A 1 94 ? 1.354 -1.827 8.575 1.00 97.25 94 ILE A N 1
ATOM 762 C CA . ILE A 1 94 ? -0.102 -1.819 8.405 1.00 97.25 94 ILE A CA 1
ATOM 763 C C . ILE A 1 94 ? -0.691 -3.168 8.837 1.00 97.25 94 ILE A C 1
ATOM 765 O O . ILE A 1 94 ? -1.598 -3.208 9.665 1.00 97.25 94 ILE A O 1
ATOM 769 N N . LYS A 1 95 ? -0.130 -4.287 8.362 1.00 97.06 95 LYS A N 1
ATOM 770 C CA . LYS A 1 95 ? -0.592 -5.641 8.726 1.00 97.06 95 LYS A CA 1
ATOM 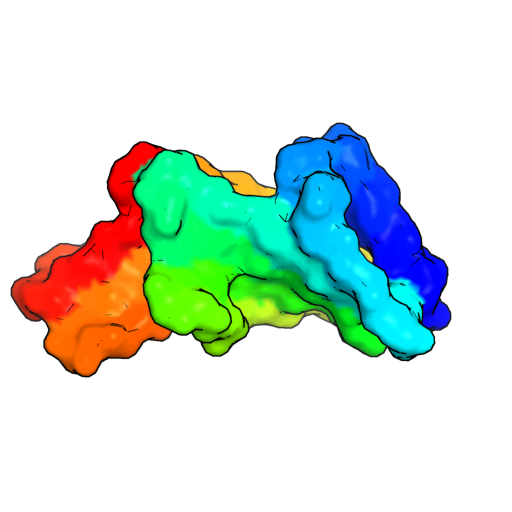771 C C . LYS A 1 95 ? -0.446 -5.974 10.212 1.00 97.06 95 LYS A C 1
ATOM 773 O O . LYS A 1 95 ? -1.205 -6.788 10.746 1.00 97.06 95 LYS A O 1
ATOM 778 N N . ALA A 1 96 ? 0.543 -5.381 10.875 1.00 96.88 96 ALA A N 1
ATOM 779 C CA . ALA A 1 96 ? 0.803 -5.550 12.300 1.00 96.88 96 ALA A CA 1
ATOM 780 C C . ALA A 1 96 ? 0.027 -4.563 13.188 1.00 96.88 96 ALA A C 1
ATOM 782 O O . ALA A 1 96 ? 0.224 -4.587 14.401 1.00 96.88 96 ALA A O 1
ATOM 783 N N . ASP A 1 97 ? -0.827 -3.707 12.613 1.00 95.62 97 ASP A N 1
ATOM 784 C CA . ASP A 1 97 ? -1.513 -2.620 13.321 1.00 95.62 97 ASP A CA 1
ATOM 785 C C . ASP A 1 97 ? -0.550 -1.630 14.012 1.00 95.62 97 ASP A C 1
ATOM 787 O O . ASP A 1 97 ? -0.928 -0.954 14.969 1.00 95.62 97 ASP A O 1
ATOM 791 N N . ASN A 1 98 ? 0.693 -1.516 13.531 1.00 96.88 98 ASN A N 1
ATOM 792 C CA . ASN A 1 98 ? 1.620 -0.466 13.956 1.00 96.88 98 ASN A CA 1
ATOM 793 C C . ASN A 1 98 ? 1.273 0.863 13.283 1.00 96.88 98 ASN A C 1
ATOM 795 O O . ASN A 1 98 ? 1.295 1.880 13.960 1.00 96.88 98 ASN A O 1
ATOM 799 N N . LEU A 1 99 ? 0.881 0.840 12.006 1.00 96.56 99 LEU A N 1
ATOM 800 C CA . LEU A 1 99 ? 0.347 1.982 11.264 1.00 96.56 99 LEU A CA 1
ATOM 801 C C . LEU A 1 99 ? -1.127 1.708 10.957 1.00 96.56 99 LEU A C 1
ATOM 803 O O . LEU A 1 99 ? -1.444 0.796 10.199 1.00 96.56 99 LEU A O 1
ATOM 807 N N . ILE A 1 100 ? -2.035 2.458 11.575 1.00 94.75 100 ILE A N 1
ATOM 808 C CA . ILE A 1 100 ? -3.473 2.162 11.550 1.00 94.75 100 ILE A CA 1
ATOM 809 C C . ILE A 1 100 ? -4.252 3.223 10.789 1.00 94.75 100 ILE A C 1
ATOM 811 O O . ILE A 1 100 ? -3.975 4.414 10.910 1.00 94.75 100 ILE A O 1
ATOM 815 N N . LEU A 1 101 ? -5.292 2.795 10.077 1.00 95.75 101 LEU A N 1
ATOM 816 C CA . LEU A 1 101 ? -6.332 3.695 9.597 1.00 95.75 101 LEU A CA 1
ATOM 817 C C . LEU A 1 101 ? -7.174 4.159 10.789 1.00 95.75 101 LEU A C 1
ATOM 819 O O . LEU A 1 101 ? -7.617 3.359 11.619 1.00 95.75 101 LEU A O 1
ATOM 823 N N . TYR A 1 102 ? -7.474 5.448 10.847 1.00 94.81 102 TYR A N 1
ATOM 824 C CA . TYR A 1 102 ? -8.467 5.981 11.761 1.00 94.81 102 TYR A CA 1
ATOM 825 C C . TYR A 1 102 ? -9.394 6.964 11.052 1.00 94.81 102 TYR A C 1
ATOM 827 O O . TYR A 1 102 ? -9.079 7.531 10.011 1.00 94.81 102 TYR A O 1
ATOM 835 N N . LYS A 1 103 ? -10.576 7.133 11.633 1.00 94.44 103 LYS A N 1
ATOM 836 C CA . LYS A 1 103 ? -11.550 8.159 11.299 1.00 94.44 103 LYS A CA 1
ATOM 837 C C . LYS A 1 103 ? -11.606 9.136 12.459 1.00 94.44 103 LYS A C 1
ATOM 839 O O . LYS A 1 103 ? -11.821 8.719 13.602 1.00 94.44 103 LYS A O 1
ATOM 844 N N . ASP A 1 104 ? -11.381 10.411 12.180 1.00 92.56 104 ASP A N 1
ATOM 845 C CA . ASP A 1 104 ? -11.524 11.458 13.182 1.00 92.56 104 ASP A CA 1
ATOM 846 C C . ASP A 1 104 ? -13.003 11.757 13.490 1.00 92.56 104 ASP A C 1
ATOM 848 O O . ASP A 1 104 ? -13.927 11.211 12.879 1.00 92.56 104 ASP A O 1
ATOM 852 N N . LYS A 1 105 ? -13.228 12.634 14.470 1.00 91.75 105 LYS A N 1
ATOM 853 C CA . LYS A 1 105 ? -14.569 13.049 14.908 1.00 91.75 105 LYS A CA 1
ATOM 854 C C . LYS A 1 105 ? -15.383 13.765 13.820 1.00 91.75 105 LYS A C 1
ATOM 856 O O . LYS A 1 105 ? -16.608 13.765 13.890 1.00 91.75 105 LYS A O 1
ATOM 861 N N . ASP A 1 106 ? -14.709 14.374 12.844 1.00 92.06 106 ASP A N 1
ATOM 862 C CA . ASP A 1 106 ? -15.325 15.109 11.735 1.00 92.06 106 ASP A CA 1
ATOM 863 C C . ASP A 1 106 ? -15.605 14.171 10.544 1.00 92.06 106 ASP A C 1
ATOM 865 O O . ASP A 1 106 ? -16.242 14.539 9.558 1.00 92.06 106 ASP A O 1
ATOM 869 N N . GLY A 1 107 ? -15.185 12.912 10.673 1.00 91.44 107 GLY A N 1
ATOM 870 C CA . GLY A 1 107 ? -15.436 11.835 9.743 1.00 91.44 107 GLY A CA 1
ATOM 871 C C . GLY A 1 107 ? -14.394 11.694 8.639 1.00 91.44 107 GLY A C 1
ATOM 872 O O . GLY A 1 107 ? -14.625 10.908 7.719 1.00 91.44 107 GLY A O 1
ATOM 873 N N . LYS A 1 108 ? -13.267 12.405 8.735 1.00 93.44 108 LYS A N 1
ATOM 874 C CA . LYS A 1 108 ? -12.144 12.286 7.807 1.00 93.44 108 LYS A CA 1
ATOM 875 C C . LYS A 1 108 ? -11.306 11.059 8.160 1.00 93.44 108 LYS A C 1
ATOM 877 O O . LYS A 1 108 ? -11.070 10.779 9.335 1.00 93.44 108 LYS A O 1
ATOM 882 N N . TYR A 1 109 ? -10.861 10.342 7.136 1.00 95.19 109 TYR A N 1
ATOM 883 C CA . TYR A 1 109 ? -9.929 9.232 7.280 1.00 95.19 109 TYR A CA 1
ATOM 884 C C . TYR A 1 109 ? -8.481 9.705 7.142 1.00 95.19 109 TYR A C 1
ATOM 886 O O . TYR A 1 109 ? -8.182 10.572 6.318 1.00 95.19 109 TYR A O 1
ATOM 894 N N . ASP A 1 110 ? -7.601 9.126 7.952 1.00 95.00 110 ASP A N 1
ATOM 895 C CA . ASP A 1 110 ? -6.150 9.299 7.880 1.00 95.00 110 ASP A CA 1
ATOM 896 C C . ASP A 1 110 ? -5.461 8.073 8.506 1.00 95.00 110 ASP A C 1
ATOM 898 O O . ASP A 1 110 ? -6.124 7.231 9.120 1.00 95.00 110 ASP A O 1
ATOM 902 N N . TRP A 1 111 ? -4.144 7.953 8.369 1.00 94.62 111 TRP A N 1
ATOM 903 C CA . TRP A 1 111 ? -3.361 6.931 9.065 1.00 94.62 111 TRP A CA 1
ATOM 904 C C . TRP A 1 111 ? -2.497 7.529 10.175 1.00 94.62 111 TRP A C 1
ATOM 906 O O . TRP A 1 111 ? -2.159 8.710 10.173 1.00 94.62 111 TRP A O 1
ATOM 916 N N . ILE A 1 112 ? -2.166 6.724 11.175 1.00 94.75 112 ILE A N 1
ATOM 917 C CA . ILE A 1 112 ? -1.325 7.163 12.286 1.00 94.75 112 ILE A CA 1
ATOM 918 C C . ILE A 1 112 ? -0.577 5.978 12.876 1.00 94.75 112 ILE A C 1
ATOM 920 O O . ILE A 1 112 ? -1.083 4.853 12.889 1.00 94.75 112 ILE A O 1
ATOM 924 N N . GLU A 1 113 ? 0.620 6.231 13.394 1.00 95.44 113 GLU A N 1
ATOM 925 C CA . GLU A 1 113 ? 1.306 5.259 14.234 1.00 95.44 113 GLU A CA 1
ATOM 926 C C . GLU A 1 113 ? 0.428 4.950 15.457 1.00 95.44 113 GLU A C 1
ATOM 928 O O . GLU A 1 113 ? -0.027 5.833 16.188 1.00 95.44 113 GLU A O 1
ATOM 933 N N . SER A 1 114 ? 0.172 3.672 15.697 1.00 93.69 114 SER A N 1
ATOM 934 C CA . SER A 1 114 ? -0.730 3.182 16.740 1.00 93.69 114 SER A CA 1
ATOM 935 C C . SER A 1 114 ? -0.352 3.676 18.137 1.00 93.69 114 SER A C 1
ATOM 937 O O . SER A 1 114 ? -1.235 3.940 18.952 1.00 93.69 114 SER A O 1
ATOM 939 N N . SER A 1 115 ? 0.945 3.869 18.405 1.00 93.25 115 SER A N 1
ATOM 940 C CA . SER A 1 115 ? 1.460 4.437 19.654 1.00 93.25 115 SER A CA 1
ATOM 941 C C . SER A 1 115 ? 1.111 5.913 19.848 1.00 93.25 115 SER A C 1
ATOM 943 O O . SER A 1 115 ? 1.094 6.398 20.978 1.00 93.25 115 SER A O 1
ATOM 945 N N . GLU A 1 116 ? 0.851 6.637 18.760 1.00 92.50 116 GLU A N 1
ATOM 946 C CA . GLU A 1 116 ? 0.472 8.051 18.778 1.00 92.50 116 GLU A CA 1
ATOM 947 C C . GLU A 1 116 ? -1.048 8.245 18.811 1.00 92.50 116 GLU A C 1
ATOM 949 O O . GLU A 1 116 ? -1.529 9.328 19.168 1.00 92.50 116 GLU A O 1
ATOM 954 N N . PHE A 1 117 ? -1.821 7.198 18.502 1.00 90.62 117 PHE A N 1
ATOM 955 C CA . PHE A 1 117 ? -3.274 7.252 18.545 1.00 90.62 117 PHE A CA 1
ATOM 956 C C . PHE A 1 117 ? -3.780 7.427 19.979 1.00 90.62 117 PHE A C 1
ATOM 958 O O . PHE A 1 117 ? -3.759 6.521 20.815 1.00 90.62 117 PHE A O 1
ATOM 965 N N . LYS A 1 118 ? -4.303 8.619 20.259 1.00 85.38 118 LYS A N 1
ATOM 966 C CA . LYS A 1 118 ? -5.025 8.914 21.495 1.00 85.38 118 LYS A CA 1
ATOM 967 C C . LYS A 1 118 ? -6.500 8.656 21.234 1.00 85.38 118 LYS A C 1
ATOM 969 O O . LYS A 1 118 ? -7.082 9.332 20.390 1.00 85.38 118 LYS A O 1
ATOM 974 N N . ASN A 1 119 ? -7.099 7.717 21.969 1.00 76.75 119 ASN A N 1
ATOM 975 C CA . ASN A 1 119 ? -8.550 7.520 21.984 1.00 76.75 119 ASN A CA 1
ATOM 976 C C . ASN A 1 119 ? -9.214 8.831 22.432 1.00 76.75 119 ASN A C 1
ATOM 978 O O . ASN A 1 119 ? -9.294 9.118 23.627 1.00 76.75 119 ASN A O 1
ATOM 982 N N . GLN A 1 120 ? -9.626 9.647 21.469 1.00 76.44 120 GLN A N 1
ATOM 983 C CA . GLN A 1 120 ? -10.418 10.843 21.698 1.00 76.44 120 GLN A CA 1
ATOM 984 C C . GLN A 1 120 ? -11.884 10.478 21.501 1.00 76.44 120 GLN A C 1
ATOM 986 O O . GLN A 1 120 ? -12.212 9.585 20.718 1.00 76.44 120 GLN A O 1
ATOM 991 N N . ASP A 1 121 ? -12.769 11.162 22.217 1.00 78.44 121 ASP A N 1
ATOM 992 C CA . ASP A 1 121 ? -14.201 10.945 22.053 1.00 78.44 121 ASP A CA 1
ATOM 993 C C . ASP A 1 121 ? -14.609 11.241 20.597 1.00 78.44 121 ASP A C 1
ATOM 995 O O . ASP A 1 121 ? -14.273 12.293 20.046 1.00 78.44 121 ASP A O 1
ATOM 999 N N . GLY A 1 122 ? -15.268 10.274 19.956 1.00 82.94 122 GLY A N 1
ATOM 1000 C CA . GLY A 1 122 ? -15.691 10.352 18.556 1.00 82.94 122 GLY A CA 1
ATOM 1001 C C . GLY A 1 122 ? -14.693 9.871 17.490 1.00 82.94 122 GLY A C 1
ATOM 1002 O O . GLY A 1 122 ? -15.099 9.791 16.332 1.00 82.94 122 GLY A O 1
ATOM 1003 N N . SER A 1 123 ? -13.444 9.505 17.819 1.00 91.44 123 SER A N 1
ATOM 1004 C CA . SER A 1 123 ? -12.542 8.872 16.839 1.00 91.44 123 SER A CA 1
ATOM 1005 C C . SER A 1 123 ? -12.708 7.348 16.799 1.00 91.44 123 SER A C 1
ATOM 1007 O O . SER A 1 123 ? -13.002 6.699 17.805 1.00 91.44 123 SER A O 1
ATOM 1009 N N . LYS A 1 124 ? -12.520 6.751 15.618 1.00 92.56 124 LYS A N 1
ATOM 1010 C CA . LYS A 1 124 ? -12.588 5.297 15.416 1.00 92.56 124 LYS A CA 1
ATOM 1011 C C . LYS A 1 124 ? -11.339 4.811 14.700 1.00 92.56 124 LYS A C 1
ATOM 1013 O O . LYS A 1 124 ? -11.052 5.278 13.607 1.00 92.56 124 LYS A O 1
ATOM 1018 N N . LYS A 1 125 ? -10.638 3.840 15.279 1.00 93.19 125 LYS A N 1
ATOM 1019 C CA . LYS A 1 125 ? -9.564 3.116 14.590 1.00 93.19 125 LYS A CA 1
ATOM 1020 C C . LYS A 1 125 ? -10.097 1.894 13.847 1.00 93.19 125 LYS A C 1
ATOM 1022 O O . LYS A 1 125 ? -11.112 1.322 14.249 1.00 93.19 125 LYS A O 1
ATOM 1027 N N . PHE A 1 126 ? -9.383 1.498 12.806 1.00 93.94 126 PHE A N 1
ATOM 1028 C CA . PHE A 1 126 ? -9.628 0.299 12.018 1.00 93.94 126 PHE A CA 1
ATOM 1029 C C . PHE A 1 126 ? -8.347 -0.517 12.005 1.00 93.94 126 PHE A C 1
ATOM 1031 O O . PHE A 1 126 ? -7.278 0.018 11.711 1.00 93.94 126 PHE A O 1
ATOM 1038 N N . SER A 1 127 ? -8.462 -1.790 12.359 1.00 92.81 127 SER A N 1
ATOM 1039 C CA . SER A 1 127 ? -7.327 -2.697 12.378 1.00 92.81 127 SER A CA 1
ATOM 1040 C C . SER A 1 127 ? -7.320 -3.547 11.117 1.00 92.81 127 SER A C 1
ATOM 1042 O O . SER A 1 127 ? -8.365 -3.817 10.518 1.00 92.81 127 SER A O 1
ATOM 1044 N N . TRP A 1 128 ? -6.135 -4.003 10.724 1.00 95.81 128 TRP A N 1
ATOM 1045 C CA . TRP A 1 128 ? -5.972 -4.943 9.623 1.00 95.81 128 TRP A CA 1
ATOM 1046 C C . TRP A 1 128 ? -6.842 -6.184 9.835 1.00 95.81 128 TRP A C 1
ATOM 1048 O O . TRP A 1 128 ? -7.580 -6.601 8.944 1.00 95.81 128 TRP A O 1
ATOM 1058 N N . LYS A 1 129 ? -6.797 -6.730 11.057 1.00 90.38 129 LYS A N 1
ATOM 1059 C CA . LYS A 1 129 ? -7.457 -7.991 11.415 1.00 90.38 129 LYS A CA 1
ATOM 1060 C C . LYS A 1 129 ? -8.909 -7.849 11.879 1.00 90.38 129 LYS A C 1
ATOM 1062 O O . LYS A 1 129 ? -9.639 -8.832 11.809 1.00 90.38 129 LYS A O 1
ATOM 1067 N N . ASN A 1 130 ? -9.313 -6.680 12.392 1.00 74.38 130 ASN A N 1
ATOM 1068 C CA . ASN A 1 130 ? -10.580 -6.488 13.121 1.00 74.38 130 ASN A CA 1
ATOM 1069 C C . ASN A 1 130 ? -11.289 -5.170 12.786 1.00 74.38 130 ASN A C 1
ATOM 1071 O O . ASN A 1 130 ? -10.618 -4.110 12.786 1.00 74.38 130 ASN A O 1
#

Radius of gyration: 15.11 Å; chains: 1; bounding box: 37×28×43 Å

Foldseek 3Di:
DQQLVLQVLVLVLCCVPPVQFVVAWDADPSNKIKTWAAFQVNAKIWIWIDDQQKIWTAILGNVRDGPAIDIQHGNDPVCVVVSSVVVVVVVVCQLVVQWWWKAAQVGDIYIDGPVPDDPDPRMGIDHSND

Sequence (130 aa):
MEQKLFSKLIIEFIERNYPEFIETIKHQDDGSFDCDLKSDSGIFSIWIATYNSEITIGIEDPTGQNNIHTHILCYEIEDLKSCTTELSKYIENIKADNLILYKDKDGKYDWIESSEFKNQDGSKKFSWKN